Protein AF-A0A5J4PX25-F1 (afdb_monomer)

Foldseek 3Di:
DPDPLVLVVVLVVLVPPDDQQNLLCVLVVNPGSDPVPDDPVSSVVSSVVSVVVSVVVVDDD

Radius of gyration: 11.52 Å; Cα contacts (8 Å, |Δi|>4): 35; chains: 1; bounding box: 35×24×23 Å

Structure (mmCIF, N/CA/C/O backbone):
data_AF-A0A5J4PX25-F1
#
_entry.id   AF-A0A5J4PX25-F1
#
loop_
_atom_site.group_PDB
_atom_site.id
_atom_site.type_symbol
_atom_site.label_atom_id
_atom_site.label_alt_id
_atom_site.label_comp_id
_atom_site.label_asym_id
_atom_site.label_entity_id
_atom_site.label_seq_id
_atom_site.pdbx_PDB_ins_code
_atom_site.Cartn_x
_atom_site.Cartn_y
_atom_site.Cartn_z
_atom_site.occupancy
_atom_site.B_iso_or_equiv
_atom_site.auth_seq_id
_atom_site.auth_comp_id
_atom_site.auth_asym_id
_atom_site.auth_atom_id
_atom_site.pdbx_PDB_model_num
ATOM 1 N N . MET A 1 1 ? -7.659 14.895 -7.729 1.00 49.00 1 MET A N 1
ATOM 2 C CA . MET A 1 1 ? -6.382 14.191 -7.471 1.00 49.00 1 MET A CA 1
ATOM 3 C C . MET A 1 1 ? -6.084 13.304 -8.678 1.00 49.00 1 MET A C 1
ATOM 5 O O . MET A 1 1 ? -6.680 12.246 -8.775 1.00 49.00 1 MET A O 1
ATOM 9 N N . ASN A 1 2 ? -5.238 13.750 -9.615 1.00 53.03 2 ASN A N 1
ATOM 10 C CA . ASN A 1 2 ? -4.789 12.961 -10.777 1.00 53.03 2 ASN A CA 1
ATOM 11 C C . ASN A 1 2 ? -3.358 12.473 -10.514 1.00 53.03 2 ASN A C 1
ATOM 13 O O . ASN A 1 2 ? -2.390 13.094 -10.937 1.00 53.03 2 ASN A O 1
ATOM 17 N N . GLY A 1 3 ? -3.227 11.404 -9.733 1.00 73.06 3 GLY A N 1
ATOM 18 C CA . GLY A 1 3 ? -1.947 10.754 -9.462 1.00 73.06 3 GLY A CA 1
ATOM 19 C C . GLY A 1 3 ? -2.073 9.254 -9.686 1.00 73.06 3 GLY A C 1
ATOM 20 O O . GLY A 1 3 ? -3.154 8.704 -9.480 1.00 73.06 3 GLY A O 1
ATOM 21 N N . LYS A 1 4 ? -0.972 8.593 -10.066 1.00 82.94 4 LYS A N 1
ATOM 22 C CA . LYS A 1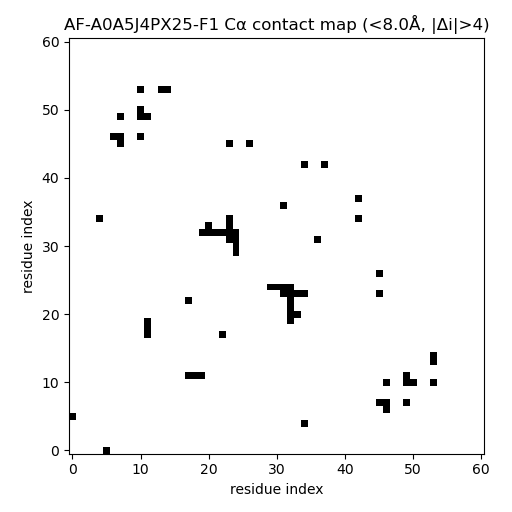 4 ? -0.886 7.138 -10.319 1.00 82.94 4 LYS A CA 1
ATOM 23 C C . LYS A 1 4 ? -1.540 6.285 -9.218 1.00 82.94 4 LYS A C 1
ATOM 25 O O . LYS A 1 4 ? -2.047 5.209 -9.500 1.00 82.94 4 LYS A O 1
ATOM 30 N N . TYR A 1 5 ? -1.581 6.801 -7.986 1.00 91.00 5 TYR A N 1
ATOM 31 C CA . TYR A 1 5 ? -2.128 6.118 -6.814 1.00 91.00 5 TYR A CA 1
ATOM 32 C C . TYR A 1 5 ? -3.358 6.800 -6.190 1.00 91.00 5 TYR A C 1
ATOM 34 O O . TYR A 1 5 ? -3.645 6.602 -5.011 1.00 91.00 5 TYR A O 1
ATOM 42 N N . ALA A 1 6 ? -4.092 7.619 -6.949 1.00 91.62 6 ALA A N 1
ATOM 43 C CA . ALA A 1 6 ? -5.210 8.410 -6.425 1.00 91.62 6 ALA A CA 1
ATOM 44 C C . ALA A 1 6 ? -6.301 7.563 -5.747 1.00 91.62 6 ALA A C 1
ATOM 46 O O . ALA A 1 6 ? -6.805 7.967 -4.701 1.00 91.62 6 ALA A O 1
ATOM 47 N N . LEU A 1 7 ? -6.625 6.386 -6.300 1.00 91.25 7 LEU A N 1
ATOM 48 C CA . LEU A 1 7 ? -7.627 5.483 -5.723 1.00 91.25 7 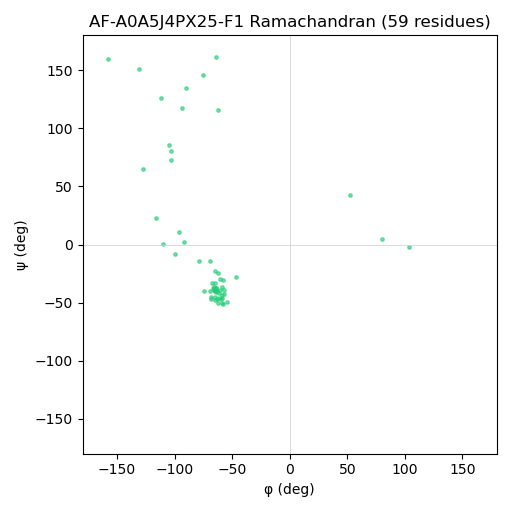LEU A CA 1
ATOM 49 C C . LEU A 1 7 ? -7.200 4.975 -4.341 1.00 91.25 7 LEU A C 1
ATOM 51 O O . LEU A 1 7 ? -7.970 5.065 -3.391 1.00 91.25 7 LEU A O 1
ATOM 55 N N . PHE A 1 8 ? -5.953 4.520 -4.213 1.00 93.50 8 PHE A N 1
ATOM 56 C CA . PHE A 1 8 ? -5.389 4.076 -2.937 1.00 93.50 8 PHE A CA 1
ATOM 57 C C . PHE A 1 8 ? -5.514 5.163 -1.861 1.00 93.50 8 PHE A C 1
ATOM 59 O O . PHE A 1 8 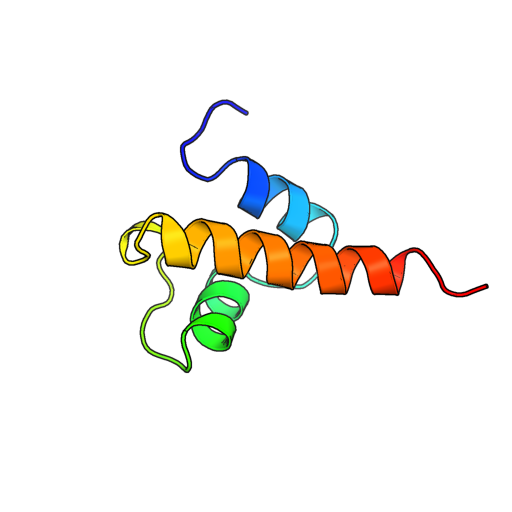? -6.041 4.905 -0.784 1.00 93.50 8 PHE A O 1
ATOM 66 N N . TYR A 1 9 ? -5.109 6.401 -2.166 1.00 91.81 9 TYR A N 1
ATOM 67 C CA . TYR A 1 9 ? -5.212 7.499 -1.200 1.00 91.81 9 TYR A CA 1
ATOM 68 C C . TYR A 1 9 ? -6.658 7.890 -0.885 1.00 91.81 9 TYR A C 1
ATOM 70 O O . TYR A 1 9 ? -6.940 8.294 0.240 1.00 91.81 9 TYR A O 1
ATOM 78 N N . ALA A 1 10 ? -7.580 7.785 -1.845 1.00 91.69 10 ALA A N 1
ATOM 79 C CA . ALA A 1 10 ? -8.999 8.014 -1.586 1.00 91.69 10 ALA A CA 1
ATOM 80 C C .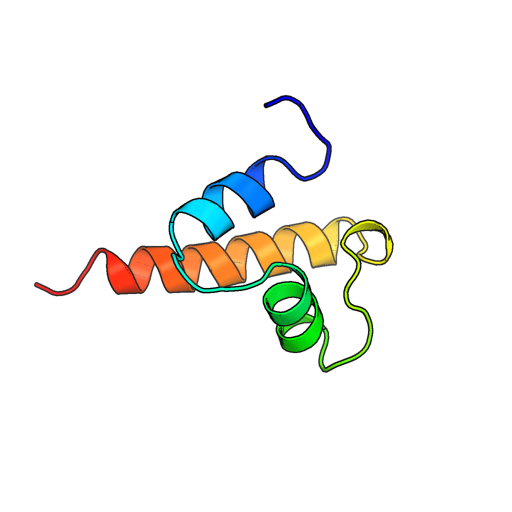 ALA A 1 10 ? -9.569 6.972 -0.609 1.00 91.69 10 ALA A C 1
ATOM 82 O O . ALA A 1 10 ? -10.306 7.335 0.301 1.00 91.69 10 ALA A O 1
ATOM 83 N N . LEU A 1 11 ? -9.187 5.701 -0.753 1.00 91.88 11 LEU A N 1
ATOM 84 C CA . LEU A 1 11 ? -9.593 4.624 0.154 1.00 91.88 11 LEU A CA 1
ATOM 85 C C . LEU A 1 11 ? -8.964 4.780 1.537 1.00 91.88 11 LEU A C 1
ATOM 87 O O . LEU A 1 11 ? -9.675 4.718 2.534 1.00 91.88 11 LEU A O 1
ATOM 91 N N . LEU A 1 12 ? -7.663 5.073 1.596 1.00 90.94 12 LEU A N 1
ATOM 92 C CA . LEU A 1 12 ? -6.945 5.271 2.853 1.00 90.94 12 LEU A CA 1
ATOM 93 C C . LEU A 1 12 ? -7.542 6.414 3.685 1.00 90.94 12 LEU A C 1
ATOM 95 O O . LEU A 1 12 ? -7.650 6.301 4.897 1.00 90.94 12 LEU A O 1
ATOM 99 N N . LYS A 1 13 ? -8.011 7.491 3.042 1.00 88.94 13 LYS A N 1
ATOM 100 C CA . LYS A 1 13 ? -8.704 8.590 3.738 1.00 88.94 13 LYS A CA 1
ATOM 101 C C . LYS A 1 13 ? -9.979 8.155 4.465 1.00 88.94 13 LYS A C 1
ATOM 103 O O . LYS A 1 13 ? -10.329 8.780 5.459 1.00 88.94 13 LYS A O 1
ATOM 108 N N . ASN A 1 14 ? -10.665 7.120 3.978 1.00 88.06 14 ASN A N 1
ATOM 109 C CA . ASN A 1 14 ? -11.842 6.563 4.650 1.00 88.06 14 ASN A CA 1
ATOM 110 C C . ASN A 1 14 ? -11.465 5.642 5.824 1.00 88.06 14 ASN A C 1
ATOM 112 O O . ASN A 1 14 ? -12.316 5.329 6.648 1.00 88.06 14 ASN A O 1
ATOM 116 N N . LEU A 1 15 ? -10.199 5.232 5.919 1.00 85.88 15 LEU A N 1
ATOM 117 C CA . LEU A 1 15 ? -9.647 4.423 7.004 1.00 85.88 15 LEU A CA 1
ATOM 118 C C . LEU A 1 15 ? -8.827 5.323 7.933 1.00 85.88 15 LEU A C 1
ATOM 120 O O . LEU A 1 15 ? -7.595 5.325 7.920 1.00 85.88 15 LEU A O 1
ATOM 124 N N . THR A 1 16 ? -9.519 6.148 8.717 1.00 78.19 16 THR A N 1
ATOM 125 C CA . THR A 1 16 ? -8.877 7.107 9.624 1.00 78.19 16 THR A CA 1
ATOM 126 C C . THR A 1 16 ? -8.042 6.361 10.670 1.00 78.19 16 THR A C 1
ATOM 128 O O . THR A 1 16 ? -8.581 5.604 11.469 1.00 78.19 16 THR A O 1
ATOM 131 N N . GLY A 1 17 ? -6.720 6.561 10.649 1.00 80.56 17 GLY A N 1
ATOM 132 C CA . GLY A 1 17 ? -5.769 5.880 11.539 1.00 80.56 17 GLY A CA 1
ATOM 133 C C . GLY A 1 17 ? -4.968 4.749 10.890 1.00 80.56 17 GLY A C 1
ATOM 134 O O . GLY A 1 17 ? -4.096 4.187 11.544 1.00 80.56 17 GLY A O 1
ATOM 135 N N . TYR A 1 18 ? -5.213 4.434 9.615 1.00 84.69 18 TYR A N 1
ATOM 136 C CA . TYR A 1 18 ? -4.401 3.467 8.882 1.00 84.69 18 TYR A CA 1
ATOM 137 C C . TYR A 1 18 ? -3.287 4.182 8.107 1.00 84.69 18 TYR A C 1
ATOM 139 O O . TYR A 1 18 ? -3.549 5.026 7.245 1.00 84.69 18 TYR A O 1
ATOM 147 N N . GLU A 1 19 ? -2.030 3.885 8.442 1.00 90.94 19 GLU A N 1
ATOM 148 C CA . GLU A 1 19 ? -0.868 4.483 7.777 1.00 90.94 19 GLU A CA 1
ATOM 149 C C . GLU A 1 19 ? -0.641 3.867 6.392 1.00 90.94 19 GLU A C 1
ATOM 151 O O . GLU A 1 19 ? -0.873 2.674 6.177 1.00 90.94 19 GLU A O 1
ATOM 156 N N . LYS A 1 20 ? -0.155 4.668 5.428 1.00 92.25 20 LYS A N 1
ATOM 157 C CA . LYS A 1 20 ? 0.074 4.162 4.063 1.00 92.25 20 LYS A CA 1
ATOM 158 C C . LYS A 1 20 ? 1.130 3.058 4.051 1.00 92.25 20 LYS A C 1
ATOM 160 O O . LYS A 1 20 ? 0.982 2.097 3.306 1.00 92.25 20 LYS A O 1
ATOM 165 N N . GLU A 1 21 ? 2.191 3.214 4.837 1.00 94.50 21 GLU A N 1
ATOM 166 C CA . GLU A 1 21 ? 3.299 2.270 4.916 1.00 94.50 21 GLU A CA 1
ATOM 167 C C . GLU A 1 21 ? 2.816 0.946 5.491 1.00 94.50 21 GLU A C 1
ATOM 169 O O . GLU A 1 21 ? 3.111 -0.088 4.903 1.00 94.50 21 GLU A O 1
ATOM 174 N N . ALA A 1 22 ? 2.017 0.989 6.563 1.00 93.31 22 ALA A N 1
ATOM 175 C CA . ALA A 1 22 ? 1.414 -0.193 7.171 1.00 93.31 22 ALA A CA 1
ATOM 176 C C . ALA A 1 22 ? 0.512 -0.934 6.176 1.00 93.31 22 ALA A C 1
ATOM 178 O O . ALA A 1 22 ? 0.685 -2.127 5.968 1.00 93.31 22 ALA A O 1
ATOM 179 N N . ALA A 1 23 ? -0.360 -0.220 5.455 1.00 92.56 23 ALA A N 1
ATOM 180 C CA . ALA A 1 23 ? -1.225 -0.826 4.443 1.00 92.56 23 ALA A CA 1
ATOM 181 C C . ALA A 1 23 ? -0.446 -1.582 3.353 1.00 92.56 23 ALA A C 1
ATOM 183 O O . ALA A 1 23 ? -0.851 -2.665 2.928 1.00 92.56 23 ALA A O 1
ATOM 184 N N . VAL A 1 24 ? 0.660 -1.004 2.875 1.00 95.00 24 VAL A N 1
ATOM 185 C CA . VAL A 1 24 ? 1.498 -1.626 1.838 1.00 95.00 24 VAL A CA 1
ATOM 186 C C . VAL A 1 24 ? 2.325 -2.774 2.415 1.00 95.00 24 VAL A C 1
ATOM 188 O O . VAL A 1 24 ? 2.432 -3.822 1.777 1.00 95.00 24 VAL A O 1
ATOM 191 N N . TYR A 1 25 ? 2.860 -2.607 3.622 1.00 95.38 25 TYR A N 1
ATOM 192 C CA . TYR A 1 25 ? 3.633 -3.631 4.315 1.00 95.38 25 TYR A CA 1
ATOM 193 C C . TYR A 1 25 ? 2.782 -4.869 4.602 1.00 95.38 25 TYR A C 1
ATOM 195 O O . TYR A 1 25 ? 3.160 -5.969 4.206 1.00 95.38 25 TYR A O 1
ATOM 203 N N . ASP A 1 26 ? 1.595 -4.681 5.181 1.00 92.56 26 ASP A N 1
ATOM 204 C CA . ASP A 1 26 ? 0.657 -5.754 5.511 1.00 92.56 26 ASP A CA 1
ATOM 205 C C . ASP A 1 26 ? 0.198 -6.497 4.250 1.00 92.56 26 ASP A C 1
ATOM 207 O O . ASP A 1 26 ? 0.207 -7.725 4.203 1.00 92.56 26 ASP A O 1
ATOM 211 N N . PHE A 1 27 ? -0.164 -5.764 3.190 1.00 93.38 27 PHE A N 1
ATOM 212 C CA . PHE A 1 27 ? -0.616 -6.372 1.935 1.00 93.38 27 PHE A CA 1
ATOM 213 C C . PHE A 1 27 ? 0.484 -7.182 1.236 1.00 93.38 27 PHE A C 1
ATOM 215 O O . PHE A 1 27 ? 0.191 -8.167 0.558 1.00 93.38 27 PHE A O 1
ATOM 222 N N . THR A 1 28 ? 1.740 -6.750 1.356 1.00 94.38 28 THR A N 1
ATOM 223 C CA . THR A 1 28 ? 2.876 -7.394 0.685 1.00 94.38 28 THR A CA 1
ATOM 224 C C . THR A 1 28 ? 3.631 -8.387 1.559 1.00 94.38 28 THR A C 1
ATOM 226 O O . THR A 1 28 ? 4.713 -8.819 1.160 1.00 94.38 28 THR A O 1
ATOM 229 N N . ASP A 1 29 ? 3.083 -8.745 2.723 1.00 93.88 29 ASP A N 1
ATOM 230 C CA . ASP A 1 29 ? 3.719 -9.645 3.693 1.00 93.88 29 ASP A CA 1
ATOM 231 C C . ASP A 1 29 ? 5.147 -9.191 4.058 1.00 93.88 29 ASP A C 1
ATOM 233 O O . ASP A 1 29 ? 6.113 -9.950 4.080 1.00 93.88 29 ASP A O 1
ATOM 237 N N . GLY A 1 30 ? 5.300 -7.881 4.258 1.00 95.12 30 GLY A N 1
ATOM 238 C CA . GLY A 1 30 ? 6.550 -7.237 4.646 1.00 95.12 30 GLY A CA 1
ATOM 239 C C . GLY A 1 30 ? 7.563 -6.982 3.526 1.00 95.12 30 GLY A C 1
ATOM 240 O O . GLY A 1 30 ? 8.661 -6.496 3.799 1.00 95.12 30 GLY A O 1
ATOM 241 N N . ARG A 1 31 ? 7.226 -7.255 2.259 1.00 96.69 31 ARG A N 1
ATOM 242 C CA . ARG A 1 31 ? 8.147 -7.062 1.122 1.00 96.69 31 ARG A CA 1
ATOM 243 C C . ARG A 1 31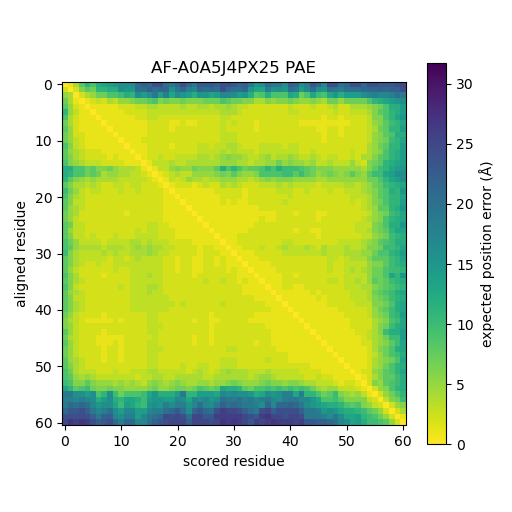 ? 8.533 -5.598 0.885 1.00 96.69 31 ARG A C 1
ATOM 245 O O . ARG A 1 31 ? 9.665 -5.330 0.489 1.00 96.69 31 ARG A O 1
ATOM 252 N N . THR A 1 32 ? 7.601 -4.658 1.028 1.00 96.00 32 THR A N 1
ATOM 253 C CA . THR A 1 32 ? 7.834 -3.227 0.762 1.00 96.00 32 THR A CA 1
ATOM 254 C C . THR A 1 32 ? 6.823 -2.351 1.503 1.00 96.00 32 THR A C 1
ATOM 256 O O . THR A 1 32 ? 5.744 -2.799 1.873 1.00 96.00 32 THR A O 1
ATOM 259 N N . THR A 1 33 ? 7.157 -1.076 1.691 1.00 95.69 33 THR A N 1
ATOM 260 C CA . THR A 1 33 ? 6.261 -0.018 2.192 1.00 95.69 33 THR A CA 1
ATOM 261 C C . THR A 1 33 ? 5.899 1.002 1.101 1.00 95.69 33 THR A C 1
ATOM 263 O O . THR A 1 33 ? 5.169 1.969 1.348 1.00 95.69 33 THR A O 1
ATOM 266 N N . HIS A 1 34 ? 6.400 0.812 -0.126 1.00 94.38 34 HIS A N 1
ATOM 267 C CA . HIS A 1 34 ? 6.289 1.770 -1.220 1.00 94.38 34 HIS A CA 1
ATOM 268 C C . HIS A 1 34 ? 5.378 1.264 -2.345 1.00 94.38 34 HIS A C 1
ATOM 270 O O . HIS A 1 34 ? 5.607 0.224 -2.954 1.00 94.38 34 HIS A O 1
ATOM 276 N N . LEU A 1 35 ? 4.378 2.072 -2.712 1.00 93.50 35 LEU A N 1
ATOM 277 C CA . LEU A 1 35 ? 3.461 1.774 -3.825 1.00 93.50 35 LEU A CA 1
ATOM 278 C C . LEU A 1 35 ? 4.160 1.683 -5.190 1.00 93.50 35 LEU A C 1
ATOM 280 O O . LEU A 1 35 ? 3.639 1.048 -6.101 1.00 93.50 35 LEU A O 1
ATOM 284 N N . SER A 1 36 ? 5.316 2.335 -5.352 1.00 94.00 36 SER A N 1
ATOM 285 C CA . SER A 1 36 ? 6.140 2.245 -6.564 1.00 94.00 36 SER A CA 1
ATOM 286 C C . SER A 1 36 ? 6.718 0.859 -6.811 1.00 94.00 36 SER A C 1
ATOM 288 O O . SER A 1 36 ? 7.003 0.543 -7.962 1.00 94.00 36 SER A O 1
ATOM 290 N N . ASP A 1 37 ? 6.844 0.049 -5.762 1.00 95.12 37 ASP A N 1
ATOM 291 C CA . ASP A 1 37 ? 7.418 -1.296 -5.819 1.00 95.12 37 ASP A CA 1
ATOM 292 C C . ASP A 1 37 ? 6.341 -2.366 -6.061 1.00 95.12 37 ASP A C 1
ATOM 294 O O . ASP A 1 37 ? 6.625 -3.571 -6.067 1.00 95.12 37 ASP A O 1
ATOM 298 N N . LEU A 1 38 ? 5.086 -1.933 -6.224 1.00 93.31 38 LEU A N 1
ATOM 299 C CA . LEU A 1 38 ? 3.970 -2.772 -6.624 1.00 93.31 38 LEU A CA 1
ATOM 300 C C . LEU A 1 38 ? 3.856 -2.783 -8.148 1.00 93.31 38 LEU A C 1
ATOM 302 O O . LEU A 1 38 ? 3.863 -1.740 -8.807 1.00 93.31 38 LEU A O 1
ATOM 306 N N . SER A 1 39 ? 3.666 -3.972 -8.709 1.00 94.44 39 SER A N 1
ATOM 307 C CA . SER A 1 39 ? 3.162 -4.123 -10.072 1.00 94.44 39 SER A CA 1
ATOM 308 C C . SER A 1 39 ? 1.738 -3.569 -10.193 1.00 94.44 39 SER A C 1
ATOM 310 O O . SER A 1 39 ? 1.006 -3.465 -9.208 1.00 94.44 39 SER A O 1
ATOM 312 N N . ASP A 1 40 ? 1.275 -3.287 -11.414 1.00 92.38 40 ASP A N 1
ATOM 313 C CA . ASP A 1 40 ? -0.106 -2.821 -11.632 1.00 92.38 40 ASP A CA 1
ATOM 314 C C . ASP A 1 40 ? -1.158 -3.816 -11.105 1.00 92.38 40 ASP A C 1
ATOM 316 O O . ASP A 1 40 ? -2.241 -3.422 -10.663 1.00 92.38 40 ASP A O 1
ATOM 320 N N . LYS A 1 41 ? -0.837 -5.118 -11.117 1.00 94.69 41 LYS A N 1
ATOM 321 C CA . LYS A 1 41 ? -1.685 -6.168 -10.541 1.00 94.69 41 LYS A CA 1
ATOM 322 C C . LYS A 1 41 ? -1.749 -6.057 -9.018 1.00 94.69 41 LYS A C 1
ATOM 324 O O . LYS A 1 41 ? -2.842 -6.106 -8.461 1.00 94.69 41 LYS A O 1
ATOM 329 N N . GLU A 1 42 ? -0.609 -5.890 -8.356 1.00 94.69 42 GLU A N 1
ATOM 330 C CA . GLU A 1 42 ? -0.545 -5.713 -6.901 1.00 94.69 42 GLU A CA 1
ATOM 331 C C . GLU A 1 42 ? -1.200 -4.403 -6.466 1.00 94.69 42 GLU A C 1
ATOM 333 O O . GLU A 1 42 ? -1.957 -4.399 -5.502 1.00 94.69 42 GLU A O 1
ATOM 338 N N . TYR A 1 43 ? -1.012 -3.320 -7.224 1.00 95.06 43 TYR A N 1
ATOM 339 C CA . TYR A 1 43 ? -1.683 -2.047 -6.975 1.00 95.06 43 TYR A CA 1
ATOM 340 C C . TYR A 1 43 ? -3.216 -2.179 -7.014 1.00 95.06 43 TYR A C 1
ATOM 342 O O . TYR A 1 43 ? -3.928 -1.659 -6.151 1.00 95.06 43 TYR A O 1
ATOM 350 N N . ARG A 1 44 ? -3.751 -2.911 -7.996 1.00 94.44 44 ARG A N 1
ATOM 351 C CA . ARG A 1 44 ? -5.188 -3.226 -8.044 1.00 94.44 44 ARG A CA 1
ATOM 352 C C . ARG A 1 44 ? -5.606 -4.116 -6.872 1.00 94.44 44 ARG A C 1
ATOM 354 O O . ARG A 1 44 ? -6.662 -3.888 -6.291 1.00 94.44 44 ARG A O 1
ATOM 361 N N . GLY A 1 45 ? -4.771 -5.090 -6.507 1.00 95.56 45 GLY A N 1
ATOM 362 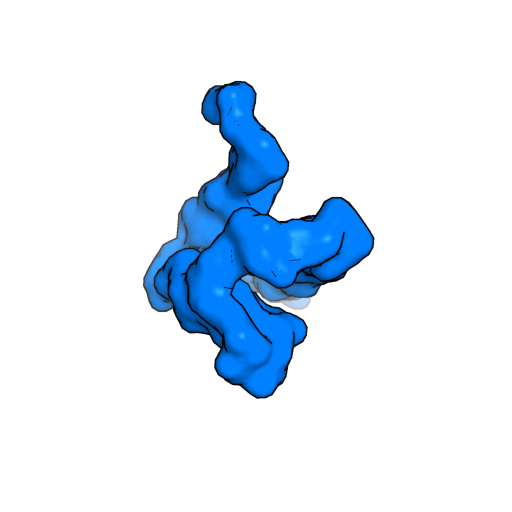C CA . GLY A 1 45 ? -4.995 -5.984 -5.372 1.00 95.56 45 GLY A CA 1
ATOM 363 C C . GLY A 1 45 ? -5.140 -5.236 -4.048 1.00 95.56 45 GLY A C 1
ATOM 364 O O . GLY A 1 45 ? -6.146 -5.412 -3.365 1.00 95.56 45 GLY A O 1
ATOM 365 N N . ILE A 1 46 ? -4.206 -4.336 -3.730 1.00 94.06 46 ILE A N 1
ATOM 366 C CA . ILE A 1 46 ? -4.260 -3.550 -2.491 1.00 94.06 46 ILE A CA 1
ATOM 367 C C . ILE A 1 46 ? -5.459 -2.594 -2.474 1.00 94.06 46 ILE A C 1
ATOM 369 O O . ILE A 1 46 ? -6.112 -2.444 -1.446 1.00 94.06 46 ILE A O 1
ATOM 373 N N . CYS A 1 47 ? -5.836 -1.999 -3.612 1.00 93.94 47 CYS A N 1
ATOM 374 C CA . CYS A 1 47 ? -7.048 -1.176 -3.683 1.00 93.94 47 CYS A CA 1
ATOM 375 C C . CYS A 1 47 ? -8.321 -2.000 -3.433 1.00 93.94 47 CYS A C 1
ATOM 377 O O . CYS A 1 47 ? -9.249 -1.511 -2.794 1.00 93.94 47 CYS A O 1
ATOM 379 N N . ASN A 1 48 ? -8.393 -3.241 -3.919 1.00 93.31 48 ASN A N 1
ATOM 380 C CA . ASN A 1 48 ? -9.527 -4.131 -3.646 1.00 93.31 48 ASN A CA 1
ATOM 381 C C . ASN A 1 48 ? -9.561 -4.571 -2.177 1.00 93.31 48 ASN A C 1
ATOM 383 O O . ASN A 1 48 ? -10.631 -4.584 -1.575 1.00 93.31 48 ASN A O 1
ATOM 387 N N . TYR A 1 49 ? -8.398 -4.862 -1.591 1.00 91.38 49 TYR A N 1
ATOM 388 C CA . TYR A 1 49 ? -8.261 -5.170 -0.167 1.00 91.38 49 TYR A CA 1
ATOM 389 C C . TYR A 1 49 ? -8.785 -4.023 0.712 1.00 91.38 49 TYR A C 1
ATOM 391 O O . TYR A 1 49 ? -9.673 -4.231 1.537 1.00 91.38 49 TYR A O 1
ATOM 399 N N . LEU A 1 50 ? -8.330 -2.789 0.465 1.00 90.62 50 LEU A N 1
ATOM 400 C CA . LEU A 1 50 ? -8.789 -1.609 1.205 1.00 90.62 50 LEU A CA 1
ATOM 401 C C . LEU A 1 50 ? -10.278 -1.313 0.981 1.00 90.62 50 LEU A C 1
ATOM 403 O O . LEU A 1 50 ? -10.965 -0.936 1.925 1.00 90.62 50 LEU A O 1
ATOM 407 N N . GLN A 1 51 ? -10.799 -1.509 -0.236 1.00 90.75 51 GLN A N 1
ATOM 408 C CA . GLN A 1 51 ? -12.241 -1.405 -0.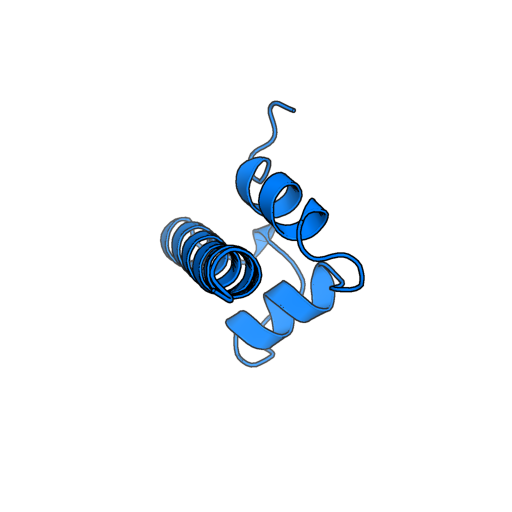500 1.00 90.75 51 GLN A CA 1
ATOM 409 C C . GLN A 1 51 ? -13.049 -2.413 0.317 1.00 90.75 51 GLN A C 1
ATOM 411 O O . GLN A 1 51 ? -14.113 -2.055 0.811 1.00 90.75 51 GLN A O 1
ATOM 416 N N . GLY A 1 52 ? -12.548 -3.640 0.490 1.00 88.44 52 GLY A N 1
ATOM 417 C CA . GLY A 1 52 ? -13.167 -4.636 1.363 1.00 88.44 52 GLY A CA 1
ATOM 418 C C . GLY A 1 52 ? -13.267 -4.144 2.806 1.00 88.44 52 GLY A C 1
ATOM 419 O O . GLY A 1 52 ? -14.336 -4.212 3.401 1.00 88.44 52 GLY A O 1
ATOM 420 N N . ILE A 1 53 ? -12.193 -3.558 3.340 1.00 85.25 53 ILE A N 1
ATOM 421 C CA . ILE A 1 53 ? -12.174 -3.006 4.704 1.00 85.25 53 ILE A CA 1
ATOM 422 C C . ILE A 1 53 ? -13.141 -1.817 4.831 1.00 85.25 53 ILE A C 1
ATOM 424 O O . ILE A 1 53 ? -13.961 -1.784 5.744 1.00 85.25 53 ILE A O 1
ATOM 428 N N . VAL A 1 54 ? -13.099 -0.861 3.895 1.00 83.31 54 VAL A N 1
ATOM 429 C CA . VAL A 1 54 ? -14.009 0.302 3.885 1.00 83.31 54 VAL A CA 1
ATOM 430 C C . VAL A 1 54 ? -15.472 -0.136 3.752 1.00 83.31 54 VAL A C 1
ATOM 432 O O . VAL A 1 54 ? -16.334 0.399 4.443 1.00 83.31 54 VAL A O 1
ATOM 435 N N . GLY A 1 55 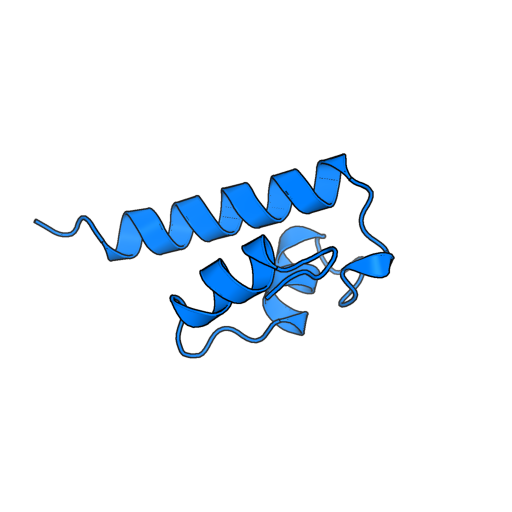? -15.758 -1.115 2.892 1.00 75.38 55 GLY A N 1
ATOM 436 C CA . GLY A 1 55 ? -17.103 -1.649 2.677 1.00 75.38 55 GLY A CA 1
ATOM 437 C C . GLY A 1 55 ? -17.663 -2.383 3.897 1.00 75.38 55 GLY A C 1
ATOM 438 O O . GLY A 1 55 ? -18.843 -2.231 4.201 1.00 75.38 55 GLY A O 1
ATOM 439 N N . LEU A 1 56 ? -16.821 -3.116 4.635 1.00 59.22 56 LEU A N 1
ATOM 440 C CA . LEU A 1 56 ? -17.199 -3.741 5.908 1.00 59.22 56 LEU A CA 1
ATOM 441 C C . LEU A 1 56 ? -17.507 -2.693 6.987 1.00 59.22 56 LEU A C 1
ATOM 443 O O . LEU A 1 56 ? -18.489 -2.833 7.708 1.00 59.22 56 LEU A O 1
ATOM 447 N N . ASN A 1 57 ? -16.744 -1.598 7.035 1.00 56.31 57 ASN A N 1
ATOM 448 C CA . ASN A 1 57 ? -17.000 -0.481 7.952 1.00 56.31 57 ASN A CA 1
ATOM 449 C C . ASN A 1 57 ? -18.270 0.325 7.598 1.00 56.31 57 ASN A C 1
ATOM 451 O O . ASN A 1 57 ? -18.731 1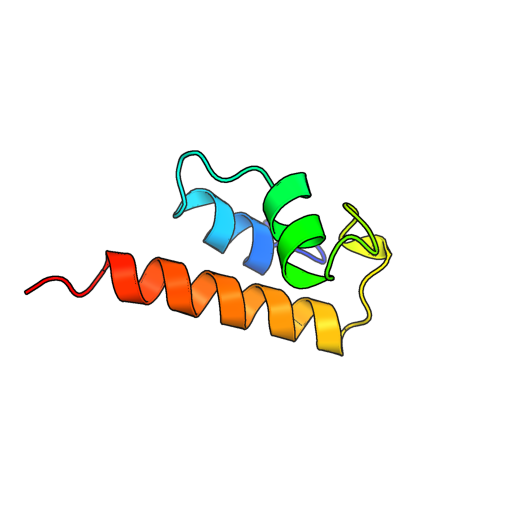.125 8.409 1.00 56.31 57 ASN A O 1
ATOM 455 N N . GLY A 1 58 ? -18.826 0.144 6.393 1.00 52.50 58 GLY A N 1
ATOM 456 C CA . GLY A 1 58 ? -20.041 0.816 5.916 1.00 52.50 58 GLY A CA 1
ATOM 457 C C . GLY A 1 58 ? -21.322 -0.021 6.002 1.00 52.50 58 GLY A C 1
ATOM 458 O O . GLY A 1 58 ? -22.402 0.518 5.769 1.00 52.50 58 GLY A O 1
ATOM 459 N N . ASN A 1 59 ? -21.230 -1.314 6.330 1.00 47.69 59 ASN A N 1
ATOM 460 C CA . ASN A 1 59 ? -22.382 -2.207 6.471 1.00 47.69 59 ASN A CA 1
ATOM 461 C C . ASN A 1 59 ? -22.364 -2.936 7.819 1.00 47.69 59 ASN A C 1
ATOM 463 O O . ASN A 1 59 ? -22.246 -4.157 7.890 1.00 47.69 59 ASN A O 1
ATOM 467 N N . THR A 1 60 ? -22.497 -2.168 8.894 1.00 40.34 60 THR A N 1
ATOM 468 C CA . THR A 1 60 ? -23.053 -2.662 10.156 1.00 40.34 60 THR A CA 1
ATOM 469 C C . THR A 1 60 ? -24.473 -2.114 10.281 1.00 40.34 60 THR A C 1
ATOM 471 O O . THR A 1 60 ? -24.670 -1.036 10.842 1.00 40.34 60 THR A O 1
ATOM 474 N N . ASN A 1 61 ? -25.434 -2.833 9.691 1.00 42.31 61 ASN A N 1
ATOM 475 C CA . ASN A 1 61 ? -26.835 -2.833 10.122 1.00 42.31 61 ASN A CA 1
ATOM 476 C C . ASN A 1 61 ? -27.095 -4.125 10.892 1.00 42.31 61 ASN A C 1
ATOM 478 O O . ASN A 1 61 ? -26.642 -5.181 10.393 1.00 42.31 61 ASN A O 1
#

pLDDT: mean 85.67, std 14.83, range [40.34, 96.69]

Organism: NCBI:txid433724

Secondary structure (DSSP, 8-state):
--STTHHHHHHHHHSTT--HHHHHHHHTTTS-S-GGGS-HHHHHHHHHHHHHHHHHHT---

Solvent-accessible surface area (backbone atoms only — not comparable to full-atom values): 3748 Å² total; per-residue (Å²): 125,94,51,103,56,38,66,50,56,58,50,42,66,73,40,81,91,60,52,70,43,55,57,37,18,65,73,49,75,66,76,43,54,52,78,85,81,43,51,77,68,49,51,52,47,52,43,52,53,48,48,52,54,53,51,54,75,71,63,84,126

Nearest PDB structures (foldseek):
  6m9k-assembly1_E  TM=7.261E-01  e=4.046E+00  Lambdavirus lambda
  1zxj-assembly10_D  TM=4.194E-01  e=7.103E+00  Mycoplasmoides pneumoniae

Sequence (61 aa):
MNGKYALFYALLKNLTGYEKEAAVYDFTDGRTTHLSDLSDKEYRGICNYLQGIVGLNGNTN

Mean predicted aligned error: 5.25 Å